Protein 7W2P (pdb70)

Foldseek 3Di:
DDLVDPDPDDQQDKWWAAPPVVRDIAIWGWHAA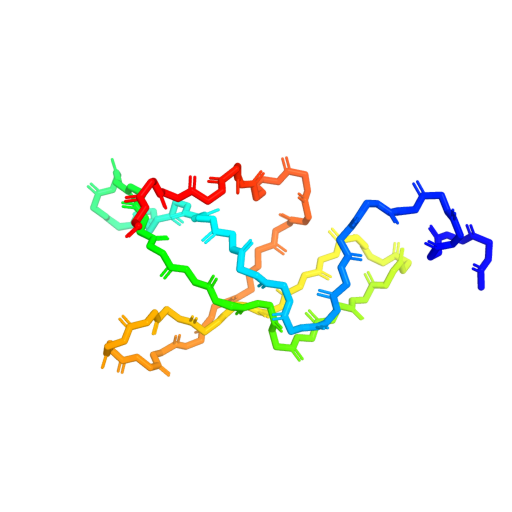DSVQQKTWTQGPPVRDIDIDRVVRIHHHDDD

Solvent-accessible surface area: 4328 Å² total; per-residue (Å²): 82,107,51,38,89,155,46,134,25,140,95,49,45,88,0,2,0,80,74,84,148,104,64,63,85,68,31,0,46,1,48,50,26,58,61,122,170,97,30,4,38,0,44,4,38,86,174,44,59,106,56,124,22,70,9,102,65,14,68,87,73,72,129,184

Nearest PDB structures (foldseek):
  7w2p-assembly1_A  TM=1.016E+00  e=1.530E-12  Homo sapiens
  7w30-assembly2_B  TM=9.814E-01  e=3.808E-10  Homo sapiens
  7w30-assembly3_C  TM=9.274E-01  e=7.366E-10  Homo sapiens
  4a4e-assembly1_A  TM=8.481E-01  e=2.822E-10  Homo sapiens
  4a4h-assembly1_A  TM=8.619E-01  e=4.963E-06  Homo sapiens

Organism: Homo sapiens (NCBI:txid9606)

GO terms:
  GO:0005515 protein binding (F, IPI)
  GO:0097504 Gemini of Cajal bodies (C, IDA)
  GO:0036464 cytoplasmic ribonucleoprotein granule (C, IDA)
  GO:0043005 neuron projection (C, IDA)
  GO:0043204 perikaryon (C, IDA)
  GO:0005634 nucleus (C, IDA)
  GO:0005654 nucleoplasm (C, IDA)
  GO:0005737 cytoplasm (C, IDA)
  GO:0005829 cytosol (C, IDA)
  GO:0015030 Cajal body (C, IDA)
  GO:0032797 SMN complex (C, IDA)
  GO:0034719 SMN-Sm protein complex (C, IDA)
  GO:0000387 spliceosomal snRNP assembly (P, IDA)
  GO:0005737 cytoplasm (C, EXP)
  GO:0006353 DNA-templated transcription termination (P, IMP)
  GO:0005654 nucleoplasm (C, TAS)
  GO:0005829 cytosol (C, TAS)
  GO:0042802 identical protein binding (F, IPI)
  GO:0016604 nuclear body (C, IDA)
  GO:0000387 spliceosomal snRNP assembly (P, EXP)

Sequence (64 aa):
NTAASLQQQQWKVGDKCSAIWSSEEDGCIIYYPATTIASIDFKKRRETCVVVVYTGYGNREEEQNLSSDLLSPICE

B-factor: mean 13.53, std 7.86, range [6.1, 57.12]

Secondary structure (P-SEA, 3-state):
cccccccccccccccccccccccbbbbbbbccccccccbbbbbccccbbbbbbbcccccccccc

Radius of gyration: 11.35 Å; Cα contacts (8 Å, |Δi|>4): 139; chains: 1; bounding box: 23×30×31 Å

Structure (mmCIF, N/CA/C/O backbone):
data_7W2P
#
_entry.id   7W2P
#
_cell.length_a   35.893
_cell.length_b   35.893
_cell.length_c   92.000
_cell.angle_alpha   90.000
_cell.angle_beta   90.000
_cell.angle_gamma   90.000
#
_symmetry.space_group_name_H-M   'P 41 21 2'
#
loop_
_entity.id
_entity.type
_entity.pdbx_description
1 polymer 'Survival motor neuron protein'
2 non-polymer 2-[(4-fluorophenyl)methyl]-2-azatricyclo[7.3.0.0^{3,7}]dodeca-1(9),3(7)-dien-8-imine
3 non-polymer 'MAGNESIUM ION'
4 non-polymer 'UNKNOWN ATOM OR ION'
5 water water
#
loop_
_atom_site.group_PDB
_atom_site.id
_atom_site.type_symbol
_atom_site.label_atom_id
_atom_site.label_alt_id
_atom_site.label_comp_id
_atom_site.label_asym_id
_atom_site.label_entity_id
_atom_site.label_seq_id
_atom_site.pdbx_PDB_ins_code
_atom_site.Cartn_x
_atom_site.Cartn_y
_atom_site.Cartn_z
_atom_site.occupancy
_atom_site.B_iso_or_equiv
_atom_site.auth_seq_id
_atom_site.auth_comp_id
_atom_site.auth_asym_id
_atom_site.auth_atom_id
_atom_site.pdbx_PDB_model_num
ATOM 1 C CA . ASN A 1 3 ? 3.394 24.008 -21.015 1.00 55.23 84 ASN A CA 1
ATOM 2 C C . ASN A 1 3 ? 4.751 23.354 -20.717 1.00 42.22 84 ASN A C 1
ATOM 3 O O . ASN A 1 3 ? 4.821 22.091 -20.682 1.00 35.78 84 ASN A O 1
ATOM 4 N N . THR A 1 4 ? 5.814 24.151 -20.540 1.00 44.20 85 THR A N 1
ATOM 5 C CA . THR A 1 4 ? 7.188 23.628 -20.293 1.00 40.83 85 THR A CA 1
ATOM 6 C C . THR A 1 4 ? 7.201 22.884 -18.953 1.00 40.71 85 THR A C 1
ATOM 7 O O . THR A 1 4 ? 7.900 21.873 -18.829 1.00 35.81 85 THR A O 1
ATOM 11 N N . ALA A 1 5 ? 6.451 23.366 -17.965 1.00 33.59 86 ALA A N 1
ATOM 12 C CA . ALA A 1 5 ? 6.418 22.729 -16.626 1.00 30.03 86 ALA A CA 1
ATOM 13 C C . ALA A 1 5 ? 5.890 21.310 -16.800 1.00 26.58 86 ALA A C 1
ATOM 14 O O . ALA A 1 5 ? 6.525 20.346 -16.280 1.00 28.23 86 ALA A O 1
ATOM 16 N N . ALA A 1 6 ? 4.780 21.143 -17.523 1.00 22.63 87 ALA A N 1
ATOM 17 C CA . ALA A 1 6 ? 4.224 19.795 -17.772 1.00 20.92 87 ALA A CA 1
ATOM 18 C C . ALA A 1 6 ? 5.233 18.932 -18.536 1.00 20.41 87 ALA A C 1
ATOM 19 O O . ALA A 1 6 ? 5.326 17.725 -18.234 1.00 19.39 87 ALA A O 1
ATOM 21 N N . SER A 1 7 ? 5.963 19.464 -19.512 1.00 20.01 88 SER A N 1
ATOM 22 C CA . SER A 1 7 ? 6.890 18.672 -2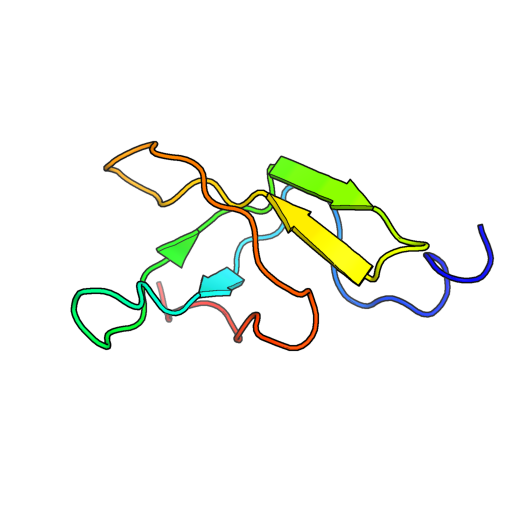0.361 1.00 19.26 88 SER A CA 1
ATOM 23 C C . SER A 1 7 ? 7.990 18.033 -19.514 1.00 19.13 88 SER A C 1
ATOM 24 O O . SER A 1 7 ? 8.531 17.006 -19.931 1.00 19.81 88 SER A O 1
ATOM 27 N N . LEU A 1 8 ? 8.333 18.627 -18.385 1.00 18.51 89 LEU A N 1
ATOM 28 C CA . LEU A 1 8 ? 9.403 18.175 -17.460 1.00 16.00 89 LEU A CA 1
ATOM 29 C C . LEU A 1 8 ? 8.793 17.443 -16.255 1.00 16.50 89 LEU A C 1
ATOM 30 O O . LEU A 1 8 ? 9.577 16.985 -15.374 1.00 18.95 89 LEU A O 1
ATOM 35 N N . GLN A 1 9 ? 7.471 17.257 -16.208 1.00 17.80 90 GLN A N 1
ATOM 36 C CA A GLN A 1 9 ? 6.747 16.620 -15.085 0.50 17.91 90 GLN A CA 1
ATOM 37 C CA B GLN A 1 9 ? 6.835 16.594 -15.044 0.50 19.54 90 GLN A CA 1
ATOM 38 C C . GLN A 1 9 ? 6.485 15.138 -15.393 1.00 16.80 90 GLN A C 1
ATOM 39 O O . GLN A 1 9 ? 5.938 14.839 -16.506 1.00 20.51 90 GLN A O 1
ATOM 50 N N . GLN A 1 10 ? 6.771 14.258 -14.433 1.00 19.02 91 GLN A N 1
ATOM 51 C CA A GLN A 1 10 ? 6.502 12.803 -14.544 0.50 21.29 91 GLN A CA 1
ATOM 52 C CA B GLN A 1 10 ? 6.500 12.797 -14.485 0.50 19.27 91 GLN A CA 1
ATOM 53 C C . GLN A 1 10 ? 5.007 12.447 -14.399 1.00 18.60 91 GLN A C 1
ATOM 54 O O . GLN A 1 10 ? 4.604 11.470 -15.021 1.00 23.61 91 GLN A O 1
ATOM 65 N N . TRP A 1 11 ? 4.221 13.174 -13.651 1.00 12.67 92 TRP A N 1
ATOM 66 C CA . TRP A 1 11 ? 2.834 12.810 -13.320 1.00 10.71 92 TRP A CA 1
ATOM 67 C C . TRP A 1 11 ? 1.884 13.423 -14.317 1.00 10.57 92 TRP A C 1
ATOM 68 O O . TRP A 1 11 ? 2.093 14.556 -14.775 1.00 11.94 92 TRP A O 1
ATOM 79 N N . LYS A 1 12 ? 0.797 12.705 -14.579 1.00 10.29 93 LYS A N 1
ATOM 80 C CA . LYS A 1 12 ? -0.282 13.095 -15.479 1.00 10.88 93 LYS A CA 1
ATOM 81 C C . LYS A 1 12 ? -1.636 12.789 -14.865 1.00 10.01 93 LYS A C 1
ATOM 82 O O . LYS A 1 12 ? -1.774 11.860 -14.040 1.00 10.25 93 LYS A O 1
ATOM 90 N N . VAL A 1 13 ? -2.638 13.556 -15.237 1.00 10.55 94 VAL A N 1
ATOM 91 C CA . VAL A 1 13 ? -4.030 13.275 -14.844 1.00 10.51 94 VAL A CA 1
ATOM 92 C C . VAL A 1 13 ? -4.375 11.837 -15.225 1.00 10.44 94 VAL A C 1
ATOM 93 O O . VAL A 1 13 ? -4.119 11.406 -16.354 1.00 12.16 94 VAL A O 1
ATOM 97 N N . GLY A 1 14 ? -4.978 11.108 -14.282 1.00 11.13 95 GLY A N 1
ATOM 98 C CA . GLY A 1 14 ? -5.396 9.714 -14.468 1.00 11.98 95 GLY A CA 1
ATOM 99 C C . GLY A 1 14 ? -4.378 8.734 -13.961 1.00 10.78 95 GLY A C 1
ATOM 100 O O . GLY A 1 14 ? -4.696 7.524 -13.879 1.00 13.65 95 GLY A O 1
ATOM 101 N N . ASP A 1 15 ? -3.177 9.165 -13.602 1.00 10.49 96 ASP A N 1
ATOM 102 C CA . ASP A 1 15 ? -2.135 8.225 -13.145 1.00 10.12 96 ASP A CA 1
ATOM 103 C C . ASP A 1 15 ? -2.516 7.654 -11.770 1.00 8.91 96 ASP A C 1
ATOM 104 O O . ASP A 1 15 ? -3.048 8.350 -10.912 1.00 9.98 96 ASP A O 1
ATOM 109 N N . LYS A 1 16 ? -2.145 6.399 -11.578 1.00 9.89 97 LYS A N 1
ATOM 110 C CA . LYS A 1 16 ? -2.201 5.765 -10.262 1.00 10.48 97 LYS A CA 1
ATOM 111 C C . LYS A 1 16 ? -0.930 6.098 -9.501 1.00 9.39 97 LYS A C 1
ATOM 112 O O . LYS A 1 16 ? 0.179 6.098 -10.023 1.00 12.62 97 LYS A O 1
ATOM 118 N N . CYS A 1 17 ? -1.079 6.426 -8.248 1.00 8.11 98 CYS A N 1
ATOM 119 C CA . CYS A 1 17 ? 0.010 6.771 -7.342 1.00 7.07 98 CYS A CA 1
ATOM 120 C C . CYS A 1 17 ? -0.348 6.242 -5.958 1.00 6.60 98 CYS A C 1
ATOM 121 O O . CYS A 1 17 ? -1.410 5.590 -5.786 1.00 6.91 98 CYS A O 1
ATOM 124 N N . SER A 1 18 ? 0.480 6.531 -4.988 1.00 6.66 99 SER A N 1
ATOM 125 C CA . SER A 1 18 ? 0.052 6.424 -3.600 1.00 7.04 99 SER A CA 1
ATOM 126 C C . SER A 1 18 ? 0.377 7.732 -2.911 1.00 6.32 99 SER A C 1
ATOM 127 O O . SER A 1 18 ? 1.204 8.529 -3.404 1.00 6.99 99 SER A O 1
ATOM 130 N N . ALA A 1 19 ? -0.279 7.988 -1.798 1.00 6.43 100 ALA A N 1
ATOM 131 C CA . ALA A 1 19 ? -0.134 9.251 -1.107 1.00 7.97 100 ALA A CA 1
ATOM 132 C C . ALA A 1 19 ? -0.328 9.036 0.384 1.00 7.45 100 ALA A C 1
ATOM 133 O O . ALA A 1 19 ? -1.020 8.100 0.816 1.00 7.66 100 ALA A O 1
ATOM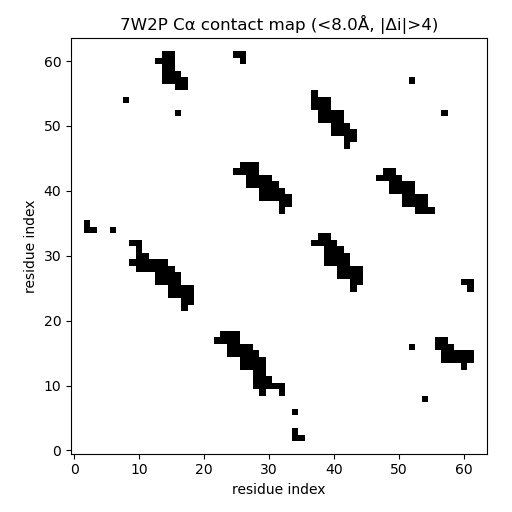 135 N N . ILE A 1 20 ? 0.285 9.908 1.169 1.00 8.92 101 ILE A N 1
ATOM 136 C CA . ILE A 1 20 ? 0.126 9.884 2.632 1.00 8.47 101 ILE A CA 1
ATOM 137 C C . ILE A 1 20 ? -1.212 10.474 3.010 1.00 8.04 101 ILE A C 1
ATOM 138 O O . ILE A 1 20 ? -1.539 11.593 2.630 1.00 9.81 101 ILE A O 1
ATOM 143 N N . TRP A 1 21 ? -1.948 9.697 3.778 1.00 7.14 102 TRP A N 1
ATOM 144 C CA . TRP A 1 21 ? -3.171 10.120 4.468 1.00 7.64 102 TRP A CA 1
ATOM 145 C C . TRP A 1 21 ? -2.692 10.592 5.840 1.00 7.12 102 TRP A C 1
ATOM 146 O O . TRP A 1 21 ? -2.406 9.789 6.730 1.00 8.23 102 TRP A O 1
ATOM 157 N N . SER A 1 22 ? -2.524 11.904 5.974 1.00 7.46 103 SER A N 1
ATOM 158 C CA A SER A 1 22 ? -1.739 12.425 7.102 0.70 7.88 103 SER A CA 1
ATOM 159 C CA B SER A 1 22 ? -1.732 12.457 7.097 0.30 7.58 103 SER A CA 1
ATOM 160 C C . SER A 1 22 ? -2.360 12.079 8.455 1.00 7.27 103 SER A C 1
ATOM 161 O O . SER A 1 22 ? -1.629 11.821 9.385 1.00 7.79 103 SER A O 1
ATOM 166 N N . GLU A 1 23 ? -3.691 12.049 8.547 1.00 8.65 104 GLU A N 1
ATOM 167 C CA A GLU A 1 23 ? -4.327 11.868 9.871 0.80 9.93 104 GLU A CA 1
ATOM 168 C CA B GLU A 1 23 ? -4.432 11.837 9.820 0.20 10.10 104 GLU A CA 1
ATOM 169 C C . GLU A 1 23 ? -3.956 10.543 10.490 1.00 8.45 104 GLU A C 1
ATOM 170 O O . GLU A 1 23 ? -3.898 10.479 11.732 1.00 10.98 104 GLU A O 1
ATOM 181 N N . ASP A 1 24 ? -3.759 9.498 9.694 1.00 7.91 105 ASP A N 1
ATOM 182 C CA . ASP A 1 24 ? -3.369 8.171 10.209 1.00 8.90 105 ASP A CA 1
ATOM 183 C C . ASP A 1 24 ? -1.927 7.837 9.934 1.00 9.46 105 ASP A C 1
ATOM 184 O O . ASP A 1 24 ? -1.492 6.732 10.266 1.00 12.69 105 ASP A O 1
ATOM 189 N N . GLY A 1 25 ? -1.178 8.719 9.314 1.00 8.01 106 GLY A N 1
ATOM 190 C CA . GLY A 1 25 ? 0.247 8.464 9.093 1.00 9.26 106 GLY A CA 1
ATOM 191 C C . GLY A 1 25 ? 0.515 7.270 8.243 1.00 8.42 106 GLY A C 1
ATOM 192 O O . GLY A 1 25 ? 1.458 6.513 8.535 1.00 10.47 106 GLY A O 1
ATOM 193 N N . CYS A 1 26 ? -0.268 7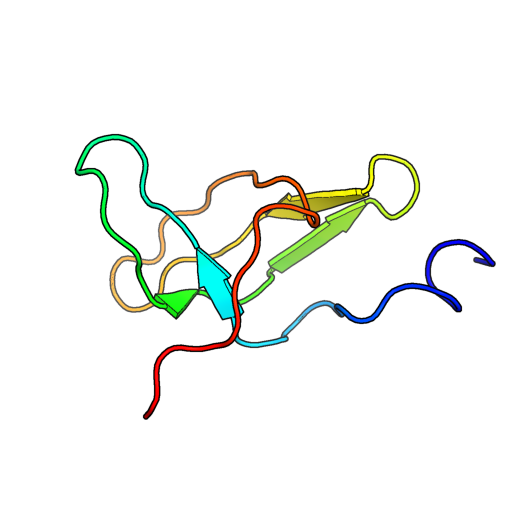.058 7.207 1.00 7.04 107 CYS A N 1
ATOM 194 C CA . CYS A 1 26 ? -0.158 5.838 6.416 1.00 6.76 107 CYS A CA 1
ATOM 195 C C . CYS A 1 26 ? -0.426 6.159 4.950 1.00 6.36 107 CYS A C 1
ATOM 196 O O . CYS A 1 26 ? -1.071 7.165 4.634 1.00 7.97 107 CYS A O 1
ATOM 199 N N . ILE A 1 27 ? 0.085 5.317 4.080 1.00 6.10 108 ILE A N 1
ATOM 200 C CA A ILE A 1 27 ? 0.032 5.480 2.624 0.70 6.59 108 ILE A CA 1
ATOM 201 C CA B ILE A 1 27 ? -0.052 5.589 2.635 0.30 6.10 108 ILE A CA 1
ATOM 202 C C . ILE A 1 27 ? -1.140 4.707 2.026 1.00 6.24 108 ILE A C 1
ATOM 203 O O . ILE A 1 27 ? -1.390 3.559 2.458 1.00 6.92 108 ILE A O 1
ATOM 212 N N . TYR A 1 28 ? -1.772 5.255 1.034 1.00 6.38 109 TYR A N 1
ATOM 213 C CA A TYR A 1 28 ? -2.975 4.628 0.445 0.70 6.66 109 TYR A CA 1
ATOM 214 C CA B TYR A 1 28 ? -2.906 4.549 0.411 0.30 6.45 109 TYR A CA 1
ATOM 215 C C . TYR A 1 28 ? -2.987 4.855 -1.063 1.00 6.37 109 TYR A C 1
ATOM 216 O O . TYR A 1 28 ? -2.555 5.904 -1.516 1.00 6.79 109 TYR A O 1
ATOM 233 N N . PRO A 1 29 ? -3.586 3.930 -1.850 1.00 6.67 110 PRO A N 1
ATOM 234 C CA . PRO A 1 29 ? -3.668 4.144 -3.295 1.00 6.86 110 PRO A CA 1
ATOM 235 C C . PRO A 1 29 ? -4.574 5.309 -3.674 1.00 6.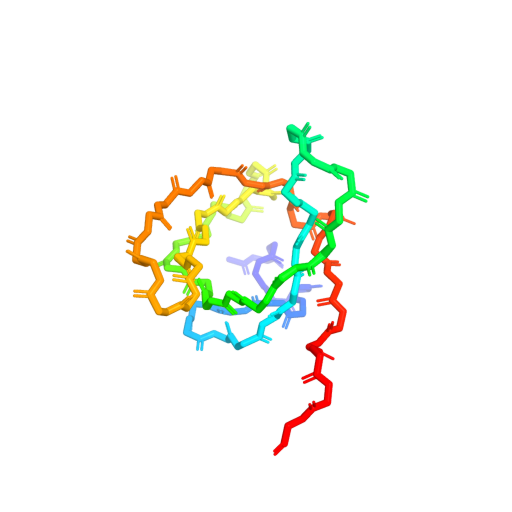82 110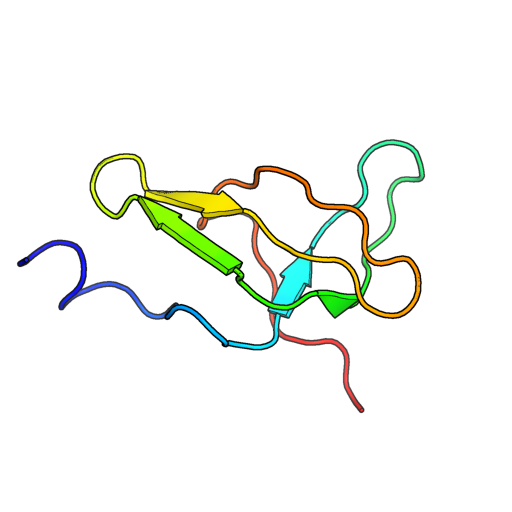 PRO A C 1
ATOM 236 O O . PRO A 1 29 ? -5.629 5.526 -3.054 1.00 7.51 110 PRO A O 1
ATOM 240 N N . ALA A 1 30 ? -4.226 5.952 -4.781 1.00 6.92 111 ALA A N 1
ATOM 241 C CA . ALA A 1 30 ? -5.028 7.074 -5.270 1.00 7.62 111 ALA A CA 1
ATOM 242 C C . ALA A 1 30 ? -4.844 7.200 -6.776 1.00 8.00 111 ALA A C 1
ATOM 243 O O . ALA A 1 30 ? -3.865 6.720 -7.353 1.00 9.63 111 ALA A O 1
ATOM 245 N N . THR A 1 31 ? -5.767 7.910 -7.402 1.00 8.21 112 THR A N 1
ATOM 246 C CA A THR A 1 31 ? -5.680 8.351 -8.796 0.70 8.65 112 THR A CA 1
ATOM 247 C CA B THR A 1 31 ? -5.530 8.354 -8.785 0.30 8.68 112 THR A CA 1
ATOM 248 C C . THR A 1 31 ? -5.530 9.873 -8.810 1.00 7.89 112 THR A C 1
ATOM 249 O O . THR A 1 31 ? -6.228 10.561 -8.058 1.00 9.64 112 THR A O 1
ATOM 256 N N . ILE A 1 32 ? -4.702 10.393 -9.701 1.00 7.66 113 ILE A N 1
ATOM 257 C CA . ILE A 1 32 ? -4.588 11.845 -9.855 1.00 7.28 113 ILE A CA 1
ATOM 258 C C . ILE A 1 32 ? -5.791 12.345 -10.659 1.00 8.07 113 ILE A C 1
ATOM 259 O O . ILE A 1 32 ? -5.974 11.986 -11.810 1.00 10.33 113 ILE A O 1
ATOM 264 N N . ALA A 1 33 ? -6.592 13.182 -10.035 1.00 7.83 114 ALA A N 1
ATOM 265 C CA . ALA A 1 33 ? -7.771 13.765 -10.698 1.00 9.27 114 ALA A CA 1
ATOM 266 C C . ALA A 1 33 ? -7.463 15.076 -11.393 1.00 8.60 114 ALA A C 1
ATOM 267 O O . ALA A 1 33 ? -8.040 15.363 -12.444 1.00 9.62 114 ALA A O 1
ATOM 269 N N . SER A 1 34 ? -6.573 15.894 -10.835 1.00 7.79 115 SER A N 1
ATOM 270 C CA . SER A 1 34 ? -6.260 17.216 -11.386 1.00 7.30 115 SER A CA 1
ATOM 271 C C . SER A 1 34 ? -4.815 17.532 -11.041 1.00 7.03 115 SER A C 1
ATOM 272 O O . SER A 1 34 ? -4.322 17.062 -10.024 1.00 7.72 115 SER A O 1
ATOM 275 N N . ILE A 1 35 ? -4.182 18.352 -11.873 1.00 7.08 116 ILE A N 1
ATOM 276 C CA . ILE A 1 35 ? -2.825 18.845 -11.627 1.00 6.79 116 ILE A CA 1
ATOM 277 C C . ILE A 1 35 ? -2.746 20.299 -12.012 1.00 6.74 116 ILE A C 1
ATOM 278 O O . ILE A 1 35 ? -3.184 20.683 -13.108 1.00 7.84 116 ILE A O 1
ATOM 283 N N . ASP A 1 36 ? -2.167 21.110 -11.136 1.00 7.25 117 ASP A N 1
ATOM 284 C CA . ASP A 1 36 ? -1.758 22.481 -11.479 1.00 7.93 117 ASP A CA 1
ATOM 285 C C . ASP A 1 36 ? -0.249 22.456 -11.635 1.00 7.58 117 ASP A C 1
ATOM 286 O O . ASP A 1 36 ? 0.490 22.321 -10.661 1.00 8.23 117 ASP A O 1
ATOM 291 N N . PHE A 1 37 ? 0.207 22.534 -12.875 1.00 8.75 118 PHE A N 1
ATOM 292 C CA . PHE A 1 37 ? 1.647 22.377 -13.149 1.00 9.54 118 PHE A CA 1
ATOM 293 C C . PHE A 1 37 ? 2.483 23.576 -12.710 1.00 10.49 118 PHE A C 1
ATOM 294 O O . PHE A 1 37 ? 3.706 23.379 -12.502 1.00 12.30 118 PHE A O 1
ATOM 302 N N . LYS A 1 38 ? 1.883 24.738 -12.549 1.00 10.15 119 LYS A N 1
ATOM 303 C CA A LYS A 1 38 ? 2.554 25.947 -12.013 0.70 11.09 119 LYS A CA 1
ATOM 304 C CA B LYS A 1 38 ? 2.681 25.882 -12.035 0.30 10.12 119 LY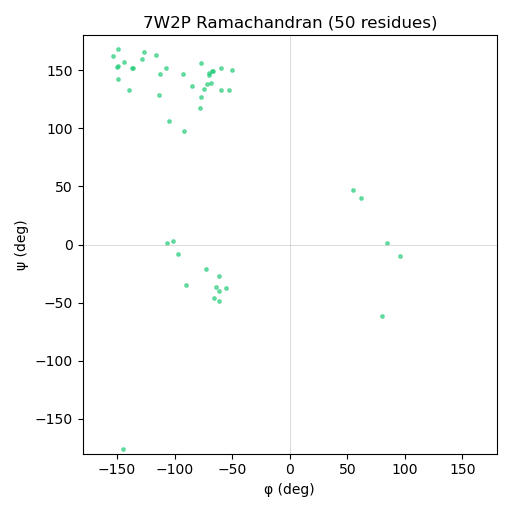S A CA 1
ATOM 305 C C . LYS A 1 38 ? 2.785 25.780 -10.506 1.00 9.35 119 LYS A C 1
ATOM 306 O O . LYS A 1 38 ? 3.862 26.032 -9.975 1.00 10.72 119 LYS A O 1
ATOM 311 N N . ARG A 1 39 ? 1.724 25.383 -9.821 1.00 8.21 120 ARG A N 1
ATOM 312 C CA A ARG A 1 39 ? 1.819 25.195 -8.374 0.50 7.25 120 ARG A CA 1
ATOM 313 C CA B ARG A 1 39 ? 1.764 25.174 -8.368 0.50 7.52 120 ARG A CA 1
ATOM 314 C C . ARG A 1 39 ? 2.553 23.906 -8.045 1.00 7.32 120 ARG A C 1
ATOM 315 O O . ARG A 1 39 ? 3.028 23.735 -6.899 1.00 7.86 120 ARG A O 1
ATOM 330 N N . GLU A 1 40 ? 2.614 22.962 -8.978 1.00 7.16 121 GLU A N 1
ATOM 331 C CA . GLU A 1 40 ? 3.090 21.591 -8.682 1.00 7.45 121 GLU A CA 1
ATOM 332 C C . GLU A 1 40 ? 2.284 20.987 -7.531 1.00 7.47 121 GLU A C 1
ATOM 333 O O . GLU A 1 40 ? 2.829 20.355 -6.621 1.00 8.32 121 GLU A O 1
ATOM 339 N N . THR A 1 41 ? 0.976 21.130 -7.634 1.00 7.43 122 THR A N 1
ATOM 340 C CA . THR A 1 41 ? 0.005 20.483 -6.727 1.00 7.61 122 THR A CA 1
ATOM 341 C C . THR A 1 41 ? -0.998 19.716 -7.569 1.00 7.34 122 THR A C 1
ATOM 342 O O . THR A 1 41 ? -1.079 19.893 -8.785 1.00 8.35 122 THR A O 1
ATOM 346 N N . CYS A 1 42 ? -1.732 18.865 -6.880 1.00 7.82 123 CYS A N 1
ATOM 347 C CA . CYS A 1 42 ? -2.726 18.018 -7.523 1.00 6.97 123 CYS A CA 1
ATOM 348 C C . CYS A 1 42 ? -3.851 17.751 -6.547 1.00 7.02 123 CYS A C 1
ATOM 349 O O . CYS A 1 42 ? -3.729 18.024 -5.363 1.00 8.57 123 CYS A O 1
ATOM 352 N N . VAL A 1 43 ? -4.912 17.208 -7.096 1.00 7.49 124 VAL A N 1
ATOM 353 C CA . VAL A 1 43 ? -5.971 16.577 -6.283 1.00 7.53 124 VAL A CA 1
ATOM 354 C C . VAL A 1 43 ? -5.961 15.098 -6.583 1.00 7.05 124 VAL A C 1
ATOM 355 O O . VAL A 1 43 ? -5.992 14.742 -7.780 1.00 8.36 124 VAL A O 1
ATOM 359 N N . VAL A 1 44 ? -5.905 14.286 -5.550 1.00 7.63 125 VAL A N 1
ATOM 360 C CA . VAL A 1 44 ? -5.997 12.830 -5.702 1.00 7.78 125 VAL A CA 1
ATOM 361 C C . VAL A 1 44 ? -7.353 12.371 -5.197 1.00 7.94 125 VAL A C 1
ATOM 362 O O . VAL A 1 44 ? -7.960 12.992 -4.319 1.00 9.27 125 VAL A O 1
ATOM 366 N N . VAL A 1 45 ? -7.790 11.272 -5.783 1.00 8.48 126 VAL A N 1
ATOM 367 C CA A VAL A 1 45 ? -9.012 10.546 -5.368 0.70 9.05 126 VAL A CA 1
ATOM 368 C CA C VAL A 1 45 ? -9.006 10.601 -5.277 0.30 9.04 126 VAL A CA 1
ATOM 369 C C . VAL A 1 45 ? -8.554 9.236 -4.768 1.00 8.43 126 VAL A C 1
ATOM 370 O O . VAL A 1 45 ? -7.939 8.430 -5.491 1.00 9.02 126 VAL A O 1
ATOM 377 N N . TYR A 1 46 ? -8.779 9.013 -3.487 1.00 8.36 127 TYR A N 1
ATOM 378 C CA . TYR A 1 46 ? -8.348 7.759 -2.857 1.00 8.43 127 TYR A CA 1
ATOM 379 C C . TYR A 1 46 ? -9.272 6.650 -3.289 1.00 9.16 127 TYR A C 1
ATOM 380 O O . TYR A 1 46 ? -10.508 6.791 -3.352 1.00 10.50 127 TYR A O 1
ATOM 389 N N . THR A 1 47 ? -8.673 5.541 -3.663 1.00 8.69 128 THR A N 1
ATOM 390 C CA . THR A 1 47 ? -9.497 4.462 -4.203 1.00 10.74 128 THR A CA 1
ATOM 391 C C . THR A 1 47 ? -10.407 3.887 -3.130 1.00 10.16 128 THR A C 1
ATOM 392 O O . THR A 1 47 ? -10.059 3.828 -1.913 1.00 9.82 128 THR A O 1
ATOM 396 N N . GLY A 1 48 ? -11.570 3.404 -3.566 1.00 12.10 129 GLY A N 1
ATOM 397 C CA . GLY A 1 48 ? -12.535 2.755 -2.669 1.00 12.16 129 GLY A CA 1
ATOM 398 C C . GLY A 1 48 ? -13.330 3.772 -1.912 1.00 11.15 129 GLY A C 1
ATOM 399 O O . GLY A 1 48 ? -14.560 3.814 -2.008 1.00 13.15 129 GLY A O 1
ATOM 400 N N . TYR A 1 49 ? -12.654 4.589 -1.114 1.00 9.51 130 TYR A N 1
ATOM 401 C CA . TYR A 1 49 ? -13.309 5.649 -0.343 1.00 9.44 130 TYR A CA 1
ATOM 402 C C . TYR A 1 49 ? -13.893 6.715 -1.269 1.00 10.16 130 TYR A C 1
ATOM 403 O O . TYR A 1 49 ? -14.986 7.180 -1.040 1.00 12.44 130 TYR A O 1
ATOM 412 N N . GLY A 1 50 ? -13.118 7.138 -2.248 1.00 10.84 131 GLY A N 1
ATOM 413 C CA . GLY A 1 50 ? -13.565 8.156 -3.197 1.00 11.89 131 GLY A CA 1
ATOM 414 C C . GLY A 1 50 ? -13.379 9.588 -2.720 1.00 12.30 131 GLY A C 1
ATOM 415 O O . GLY A 1 50 ? -13.802 10.507 -3.449 1.00 14.89 131 GLY A O 1
ATOM 416 N N . ASN A 1 51 ? -12.838 9.837 -1.554 1.00 12.75 132 ASN A N 1
ATOM 417 C C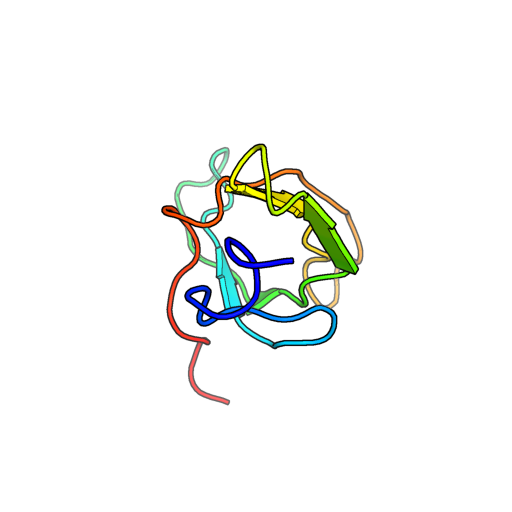A . ASN A 1 51 ? -12.662 11.224 -1.096 1.00 12.37 132 ASN A CA 1
ATOM 418 C C . ASN A 1 51 ? -11.454 11.795 -1.834 1.00 10.62 132 ASN A C 1
ATOM 419 O O . ASN A 1 51 ? -10.551 11.067 -2.304 1.00 10.97 132 ASN A O 1
ATOM 424 N N . ARG A 1 52 ? -11.451 13.095 -1.917 1.00 12.11 133 ARG A N 1
ATOM 425 C CA . ARG A 1 52 ? -10.462 13.878 -2.655 1.00 12.64 133 ARG A CA 1
ATOM 426 C C . ARG A 1 52 ? -9.634 14.668 -1.661 1.00 12.28 133 ARG A C 1
ATOM 427 O O . ARG A 1 52 ? -10.145 15.195 -0.642 1.00 15.11 133 ARG A O 1
ATOM 431 N N . GLU A 1 53 ? -8.370 14.858 -1.994 1.00 11.06 134 GLU A N 1
ATOM 432 C CA . GLU A 1 53 ? -7.465 15.667 -1.180 1.00 12.18 134 GLU A CA 1
ATOM 433 C C . GLU A 1 53 ? -6.438 16.330 -2.094 1.00 8.91 134 GLU A C 1
ATOM 434 O O . GLU A 1 53 ? -5.912 15.666 -2.991 1.00 9.86 134 GLU A O 1
ATOM 440 N N . GLU A 1 54 ? -6.075 17.554 -1.782 1.00 10.22 135 GLU A N 1
ATOM 441 C CA A GLU A 1 54 ? -4.908 18.201 -2.416 0.50 10.03 135 GLU A CA 1
ATOM 442 C CA B GLU A 1 54 ? -4.916 18.181 -2.447 0.50 9.63 135 GLU A CA 1
ATOM 443 C C . GLU A 1 54 ? -3.618 17.611 -1.871 1.00 9.23 135 GLU A C 1
ATOM 444 O O . GLU A 1 54 ? -3.507 17.348 -0.665 1.00 12.76 135 GLU A O 1
ATOM 455 N N . GLN A 1 55 ? -2.663 17.422 -2.751 1.00 8.16 136 GLN A N 1
ATOM 456 C CA . GLN A 1 55 ? -1.307 16.965 -2.402 1.00 8.39 136 GLN A CA 1
ATOM 457 C C . GLN A 1 55 ? -0.304 17.797 -3.206 1.00 7.71 136 GLN A C 1
ATOM 458 O O . GLN A 1 55 ? -0.564 18.173 -4.361 1.00 9.52 136 GLN A O 1
ATOM 464 N N . ASN A 1 56 ? 0.874 17.969 -2.662 1.00 7.53 137 ASN A N 1
ATOM 465 C CA . ASN A 1 56 ? 2.008 18.428 -3.486 1.00 8.09 137 ASN A CA 1
ATOM 466 C C . ASN A 1 56 ? 2.438 17.300 -4.411 1.00 7.14 137 ASN A C 1
ATOM 467 O O . ASN A 1 56 ? 2.555 16.162 -3.972 1.00 7.90 137 ASN A O 1
ATOM 472 N N . LEU A 1 57 ? 2.743 17.606 -5.669 1.00 7.38 138 LEU A N 1
ATOM 473 C CA . LEU A 1 57 ? 3.309 16.588 -6.557 1.00 7.90 138 LEU A CA 1
ATOM 474 C C . LEU A 1 57 ? 4.565 15.977 -5.936 1.00 8.42 138 LEU A C 1
ATOM 475 O O . LEU A 1 57 ? 4.776 14.785 -6.102 1.00 9.36 138 LEU A O 1
ATOM 480 N N . SER A 1 58 ? 5.385 16.778 -5.256 1.00 8.75 139 SER A N 1
ATOM 481 C CA A SER A 1 58 ? 6.631 16.309 -4.627 0.80 10.26 139 SER A CA 1
ATOM 482 C CA B SER A 1 58 ? 6.650 16.232 -4.720 0.20 10.24 139 SER A CA 1
ATOM 483 C C . SER A 1 58 ? 6.376 15.221 -3.590 1.00 10.18 139 SER A C 1
ATOM 484 O O . SER A 1 58 ? 7.318 14.482 -3.276 1.00 13.56 139 SER A O 1
ATOM 489 N N . ASP A 1 59 ? 5.170 15.162 -3.066 1.00 8.85 140 ASP A N 1
ATOM 490 C CA . ASP A 1 59 ? 4.829 14.254 -1.955 1.00 8.90 140 ASP A CA 1
ATOM 491 C C . ASP A 1 59 ? 4.178 12.972 -2.459 1.00 8.04 140 ASP A C 1
ATOM 492 O O . ASP A 1 59 ? 3.944 12.070 -1.640 1.00 9.26 140 ASP A O 1
ATOM 497 N N . LEU A 1 60 ? 3.849 12.872 -3.740 1.00 7.56 141 LEU A N 1
ATOM 498 C CA . LEU A 1 60 ? 3.280 11.642 -4.268 1.00 7.45 141 LEU A CA 1
ATOM 499 C C . LEU A 1 60 ? 4.344 10.555 -4.291 1.00 7.69 141 LEU A C 1
ATOM 500 O O . LEU A 1 60 ? 5.517 10.818 -4.529 1.00 9.66 141 LEU A O 1
ATOM 505 N N . LEU A 1 61 ? 3.913 9.341 -4.102 1.00 7.55 142 LEU A N 1
ATOM 506 C CA . LEU A 1 61 ? 4.781 8.168 -4.077 1.00 7.64 142 LEU A CA 1
ATOM 507 C C . LEU A 1 61 ? 4.414 7.243 -5.233 1.00 6.80 142 LEU A C 1
ATOM 508 O O . LEU A 1 61 ? 3.316 7.281 -5.790 1.00 7.19 142 LEU A O 1
ATOM 513 N N . SER A 1 62 ? 5.347 6.345 -5.510 1.00 8.06 143 SER A N 1
ATOM 514 C CA . SER A 1 62 ? 5.121 5.220 -6.422 1.00 8.39 143 SER A CA 1
ATOM 515 C C . SER A 1 62 ? 3.826 4.529 -6.008 1.00 7.20 143 SER A C 1
ATOM 516 O O . SER A 1 62 ? 3.498 4.444 -4.831 1.00 7.32 143 SER A O 1
ATOM 519 N N . PRO A 1 63 ? 3.120 3.930 -6.985 1.00 7.50 144 PRO A N 1
ATOM 520 C CA . PRO A 1 63 ? 1.945 3.182 -6.605 1.00 7.94 144 PRO A CA 1
ATOM 521 C C . PRO A 1 63 ? 2.244 2.025 -5.638 1.00 6.87 144 PRO A C 1
ATOM 522 O O . PRO A 1 63 ? 3.332 1.452 -5.666 1.00 7.19 144 PRO A O 1
ATOM 526 N N . ILE A 1 64 ? 1.253 1.699 -4.836 1.00 7.01 145 ILE A N 1
ATOM 527 C CA . ILE A 1 64 ? 1.293 0.455 -4.066 1.00 7.05 145 ILE A CA 1
ATOM 528 C C . ILE A 1 64 ? 1.169 -0.690 -5.044 1.00 7.15 145 ILE A C 1
ATOM 529 O O . ILE A 1 64 ? 0.394 -0.654 -6.009 1.00 8.94 145 ILE A O 1
ATOM 534 N N . CYS A 1 65 ? 1.941 -1.734 -4.836 1.00 6.88 146 CYS A N 1
ATOM 535 C CA . CYS A 1 65 ? 1.907 -2.889 -5.732 1.00 7.27 146 CYS A CA 1
ATOM 536 C C . CYS A 1 65 ? 0.506 -3.482 -5.756 1.00 8.73 146 CYS A C 1
ATOM 537 O O . CYS A 1 65 ? -0.064 -3.746 -4.700 1.00 10.91 146 CYS A O 1
ATOM 540 N N . GLU A 1 66 ? 0.020 -3.756 -6.954 1.00 9.99 147 GLU A N 1
ATOM 541 C CA . GLU A 1 66 ? -1.305 -4.386 -7.116 1.00 13.25 147 GLU A CA 1
ATOM 542 C C . GLU A 1 66 ? -1.326 -5.243 -8.374 1.00 14.73 147 GLU A C 1
ATOM 543 O O . GLU A 1 66 ? -2.254 -6.049 -8.501 1.00 17.36 147 GLU A O 1
#

InterPro domains:
  IPR002999 Tudor domain [PS50304] (91-151)
  IPR002999 Tudor domain [SM00333] (90-149)
  IPR010304 Survival motor neuron, Tudor domain [PF06003] (91-144)
  IPR040424 SMN complex subunit Smn1 [PTHR39267] (30-286)
  IPR047298 Survival motor neuron protein, Tudor domain, eumetazoa [cd20398] (92-147)
  IPR047313 Survival motor neuron protein, C-terminal oligomerization domain [cd22852] (256-284)
  IPR049481 Survival Motor Neuron, Gemin2-binding domain [PF20636] (27-55)